Protein AF-A0A7W0FMR7-F1 (afdb_monomer)

Solvent-accessible surface area (backbone atoms only — not comparable to full-atom values): 3964 Å² total; per-residue (Å²): 128,82,74,63,73,50,51,65,56,48,54,51,48,34,62,76,69,63,65,56,57,84,96,33,73,70,36,52,50,54,50,49,52,51,51,47,53,66,52,59,51,31,34,55,82,72,64,45,94,86,48,76,52,51,50,65,48,40,71,68,48,59,85,79,108

Foldseek 3Di:
DPPPVVVVVVLVVCLVVVPDDPPDPSNVVSVVVVVCVVQQPACVVVVNPPDHDRGVVCVVCVVVD

Sequence (65 aa):
MKRVATLPARVLWNAFFWTYERASWQYDIMVLAILAFVWLTPPDWLRDPTASGMGPLGWLLDPLR

pLDDT: mean 87.03, std 10.87, range [52.94, 97.38]

Radius of gyration: 17.5 Å; Cα contacts (8 Å, |Δi|>4): 34; chains: 1; bounding box: 51×25×39 Å

Secondary structure (DSSP, 8-state):
-TTSTHHHHHHHHHHHTT-SPTTSHHHHHHHHHHHHHHHHS-HHHHT-SS--SSTHHHHHHGGG-

Mean predicted aligned error: 6.95 Å

Structure (mmCIF, N/CA/C/O backbone):
data_AF-A0A7W0FMR7-F1
#
_entry.id   AF-A0A7W0FMR7-F1
#
loop_
_atom_site.group_PDB
_atom_site.id
_atom_site.type_symbol
_atom_site.label_atom_id
_atom_site.label_alt_id
_atom_site.label_comp_id
_atom_site.label_asym_id
_atom_site.label_entity_id
_atom_site.label_seq_id
_atom_site.pdbx_PDB_ins_code
_atom_site.Cartn_x
_atom_site.Cartn_y
_atom_site.Cartn_z
_atom_site.occupancy
_atom_site.B_iso_or_equiv
_atom_site.auth_seq_id
_atom_site.auth_comp_id
_atom_site.auth_asym_id
_atom_site.auth_atom_id
_atom_site.pdbx_PDB_model_num
ATOM 1 N N . MET A 1 1 ? -33.257 0.200 9.009 1.00 52.94 1 MET A N 1
ATOM 2 C CA . MET A 1 1 ? -32.660 0.545 7.695 1.00 52.94 1 MET A CA 1
ATOM 3 C C . MET A 1 1 ? -31.551 1.616 7.741 1.00 52.94 1 MET A C 1
ATOM 5 O O . MET A 1 1 ? -30.728 1.623 6.843 1.00 52.94 1 MET A O 1
ATOM 9 N N . LYS A 1 2 ? -31.423 2.468 8.779 1.00 53.47 2 LYS A N 1
ATOM 10 C CA . LYS A 1 2 ? -30.395 3.543 8.835 1.00 53.47 2 LYS A CA 1
ATOM 11 C C . LYS A 1 2 ? -28.955 3.120 9.218 1.00 53.47 2 LYS A C 1
ATOM 13 O O . LYS A 1 2 ? -28.049 3.931 9.106 1.00 53.47 2 LYS A O 1
ATOM 18 N N . ARG A 1 3 ? -28.721 1.877 9.667 1.00 60.44 3 ARG A N 1
ATOM 19 C CA . ARG A 1 3 ? -27.402 1.410 10.168 1.00 60.44 3 ARG A CA 1
ATOM 20 C C . ARG A 1 3 ? -26.455 0.854 9.095 1.00 60.44 3 ARG A C 1
ATOM 22 O O . ARG A 1 3 ? -25.284 0.644 9.374 1.00 60.44 3 ARG A O 1
ATOM 29 N N . VAL A 1 4 ? -26.953 0.577 7.891 1.00 57.50 4 VAL A N 1
ATOM 30 C CA . VAL A 1 4 ? -26.153 -0.098 6.851 1.00 57.50 4 VAL A CA 1
ATOM 31 C C . VAL A 1 4 ? -25.380 0.916 6.006 1.00 57.50 4 VAL A C 1
ATOM 33 O O . VAL A 1 4 ? -24.210 0.698 5.714 1.00 57.50 4 VAL A O 1
ATOM 36 N N . ALA A 1 5 ? -25.976 2.081 5.728 1.00 58.47 5 ALA A N 1
ATOM 37 C CA . ALA A 1 5 ? -25.318 3.174 5.005 1.00 58.47 5 ALA A CA 1
ATOM 38 C C . ALA A 1 5 ? -24.088 3.750 5.741 1.00 58.47 5 ALA A C 1
ATOM 40 O O . ALA A 1 5 ? -23.228 4.363 5.118 1.00 58.47 5 ALA A O 1
ATOM 41 N N . THR A 1 6 ? -23.961 3.524 7.053 1.00 71.88 6 THR A N 1
ATOM 42 C CA . THR A 1 6 ? -22.809 3.988 7.840 1.00 71.88 6 THR A CA 1
ATOM 43 C C . THR A 1 6 ? -21.577 3.094 7.721 1.00 71.88 6 THR A C 1
ATOM 45 O O . THR A 1 6 ? -20.483 3.553 8.026 1.00 71.88 6 THR A O 1
ATOM 48 N N . LEU A 1 7 ? -21.715 1.832 7.301 1.00 81.94 7 LEU A N 1
ATOM 49 C CA . LEU A 1 7 ? -20.586 0.896 7.252 1.00 81.94 7 LEU A CA 1
ATOM 50 C C . LEU A 1 7 ? -19.546 1.252 6.177 1.00 81.94 7 LEU A C 1
ATOM 52 O O . LEU A 1 7 ? -18.384 1.409 6.551 1.00 81.94 7 LEU A O 1
ATOM 56 N N . PRO A 1 8 ? -19.906 1.448 4.890 1.00 87.62 8 PRO A N 1
ATOM 57 C CA . PRO A 1 8 ? -18.915 1.812 3.877 1.00 87.62 8 PRO A CA 1
ATOM 58 C C . PRO A 1 8 ? -18.292 3.181 4.168 1.00 87.62 8 PRO A C 1
ATOM 60 O O . PRO A 1 8 ? -17.078 3.330 4.079 1.00 87.62 8 PRO A O 1
ATOM 63 N N . ALA A 1 9 ? -19.092 4.152 4.620 1.00 90.00 9 ALA A N 1
ATOM 64 C CA . ALA A 1 9 ? -18.592 5.464 5.026 1.00 90.00 9 ALA A CA 1
ATOM 65 C C . ALA A 1 9 ? -17.571 5.367 6.173 1.00 90.00 9 ALA A C 1
ATOM 67 O O . ALA A 1 9 ? -16.540 6.030 6.140 1.00 90.00 9 ALA A O 1
ATOM 68 N N . ARG A 1 10 ? -17.815 4.499 7.162 1.00 89.25 10 ARG A N 1
ATOM 69 C CA . ARG A 1 10 ? -16.885 4.267 8.273 1.00 89.25 10 ARG A CA 1
ATOM 70 C C . ARG A 1 10 ? -15.608 3.559 7.826 1.00 89.25 10 ARG A C 1
ATOM 72 O O . ARG A 1 10 ? -14.541 3.908 8.312 1.00 89.25 10 ARG A O 1
ATOM 79 N N . VAL A 1 11 ? -15.700 2.603 6.902 1.00 91.88 11 VAL A N 1
ATOM 80 C CA . VAL A 1 11 ? -14.518 1.934 6.333 1.00 91.88 11 VAL A CA 1
ATOM 81 C C . VAL A 1 11 ? -13.642 2.936 5.588 1.00 91.88 11 VAL A C 1
ATOM 83 O O . VAL A 1 11 ? -12.440 2.979 5.838 1.00 91.88 11 VAL A O 1
ATOM 86 N N . LEU A 1 12 ? -14.243 3.770 4.733 1.00 92.31 12 LEU A N 1
ATOM 87 C CA . LEU A 1 12 ? -13.534 4.826 4.007 1.00 92.31 12 LEU A CA 1
ATOM 88 C C . LEU A 1 12 ? -12.909 5.843 4.963 1.00 92.31 12 LEU A C 1
ATOM 90 O O . LEU A 1 12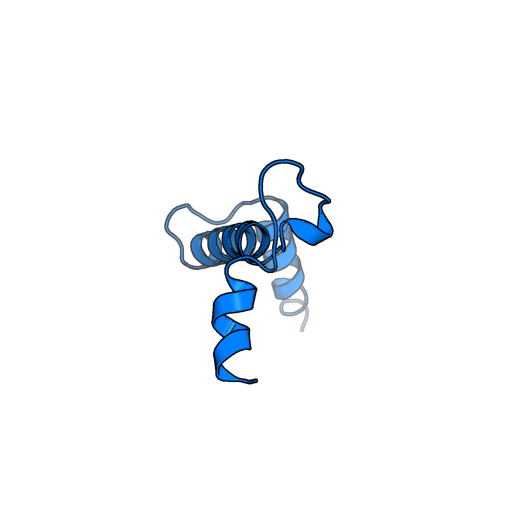 ? -11.750 6.2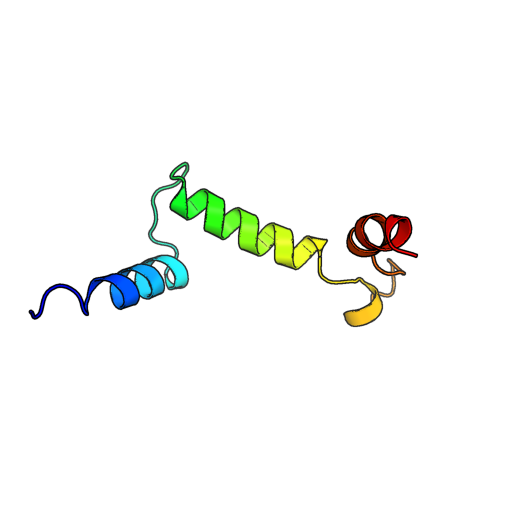00 4.791 1.00 92.31 12 LEU A O 1
ATOM 94 N N . TRP A 1 13 ? -13.645 6.263 5.994 1.00 93.94 13 TRP A N 1
ATOM 95 C CA . TRP A 1 13 ? -13.131 7.170 7.018 1.00 93.94 13 TRP A CA 1
ATOM 96 C C . TRP A 1 13 ? -11.916 6.580 7.737 1.00 93.94 13 TRP A C 1
ATOM 98 O O . 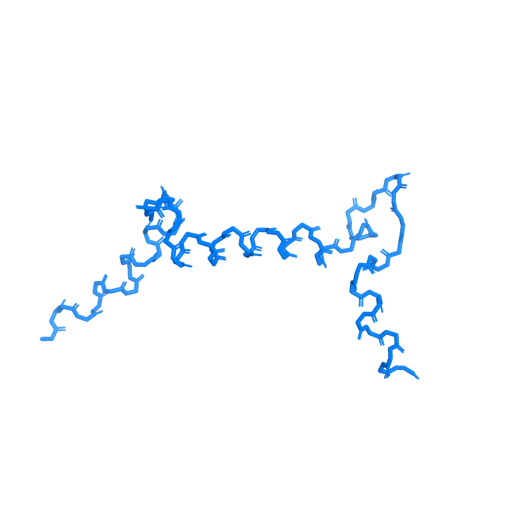TRP A 1 13 ? -10.867 7.214 7.805 1.00 93.94 13 TRP A O 1
ATOM 108 N N . ASN A 1 14 ? -12.031 5.344 8.224 1.00 93.38 14 ASN A N 1
ATOM 109 C CA . ASN A 1 14 ? -10.948 4.679 8.939 1.00 93.38 14 ASN A CA 1
ATOM 110 C C . ASN A 1 14 ? -9.714 4.458 8.054 1.00 93.38 14 ASN A C 1
ATOM 112 O O . ASN A 1 14 ? -8.591 4.558 8.543 1.00 93.38 14 ASN A O 1
ATOM 116 N N . ALA A 1 15 ? -9.914 4.161 6.766 1.00 93.81 15 ALA A N 1
ATOM 117 C CA . ALA A 1 15 ? -8.822 4.004 5.813 1.00 93.81 15 ALA A CA 1
ATOM 118 C C . ALA A 1 15 ? -8.139 5.347 5.509 1.00 93.81 15 ALA A C 1
ATOM 120 O O . ALA A 1 15 ? -6.917 5.439 5.558 1.00 93.81 15 ALA A O 1
ATOM 121 N N . PHE A 1 16 ? -8.921 6.401 5.260 1.00 94.69 16 PHE A N 1
ATOM 122 C CA . PHE A 1 16 ? -8.402 7.731 4.939 1.00 94.69 16 PHE A CA 1
ATOM 123 C C . PHE A 1 16 ? -7.648 8.368 6.114 1.00 94.69 16 PHE A C 1
ATOM 125 O O . PHE A 1 16 ? -6.574 8.928 5.927 1.00 94.69 16 PHE A O 1
ATOM 132 N N . PHE A 1 17 ? -8.183 8.248 7.334 1.00 95.94 17 PHE A N 1
ATOM 133 C CA . PHE A 1 17 ? -7.556 8.776 8.552 1.00 95.94 17 PHE A CA 1
ATOM 134 C C . PHE A 1 17 ? -6.618 7.784 9.250 1.00 95.94 17 PHE A C 1
ATOM 136 O O . PHE A 1 17 ? -6.117 8.084 10.331 1.00 95.94 17 PHE A O 1
ATOM 143 N N . TRP A 1 18 ? -6.372 6.615 8.651 1.00 95.44 18 TRP A N 1
ATOM 144 C CA . TRP A 1 18 ? -5.442 5.606 9.164 1.00 95.44 18 TRP A CA 1
ATOM 145 C C . TRP A 1 18 ? -5.714 5.184 10.620 1.00 95.44 18 TRP A C 1
ATOM 147 O O . TRP A 1 18 ? -4.816 5.114 11.457 1.00 95.44 18 TRP A O 1
ATOM 157 N N . THR A 1 19 ? -6.979 4.921 10.953 1.00 96.25 19 THR A N 1
ATOM 158 C CA . THR A 1 19 ? -7.407 4.701 12.348 1.00 96.25 19 THR A CA 1
ATOM 159 C C . THR A 1 19 ? -7.568 3.231 12.729 1.00 96.25 19 THR A C 1
ATOM 161 O O . THR A 1 19 ? -8.029 2.939 13.833 1.00 96.25 19 THR A O 1
ATOM 164 N N . TYR A 1 20 ? -7.263 2.294 11.827 1.00 96.19 20 TYR A N 1
ATOM 165 C CA . TYR A 1 20 ? -7.224 0.875 12.184 1.00 96.19 20 TYR A CA 1
ATOM 166 C C . TYR A 1 20 ? -6.051 0.595 13.127 1.00 96.19 20 TYR A C 1
ATOM 168 O O . TYR A 1 20 ? -4.989 1.209 13.026 1.00 96.19 20 TYR A O 1
ATOM 176 N N . GLU A 1 21 ? -6.253 -0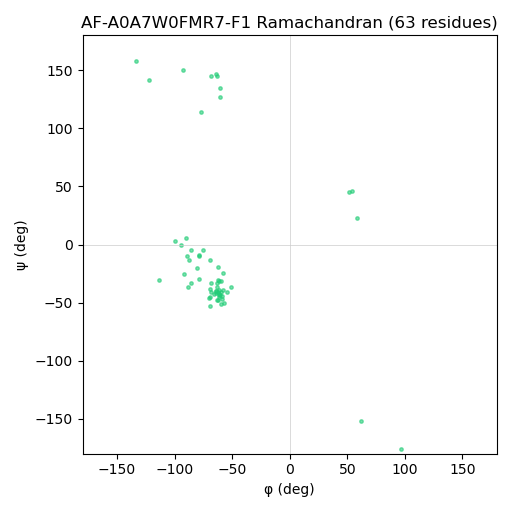.335 14.056 1.00 96.81 21 GLU A N 1
ATOM 177 C CA . GLU A 1 21 ? -5.223 -0.741 15.008 1.00 96.81 21 GLU A CA 1
ATOM 178 C C . GLU A 1 21 ? -4.027 -1.375 14.282 1.00 96.81 21 GLU A C 1
ATOM 180 O O . GLU A 1 21 ? -4.190 -2.066 13.273 1.00 96.81 21 GLU A O 1
ATOM 185 N N . ARG A 1 22 ? -2.814 -1.150 14.793 1.00 94.50 22 ARG A N 1
ATOM 186 C CA . ARG A 1 22 ? -1.603 -1.790 14.260 1.00 94.50 22 ARG A CA 1
ATOM 187 C C . ARG A 1 22 ? -1.682 -3.306 14.455 1.00 94.50 22 ARG A C 1
ATOM 189 O O . ARG A 1 22 ? -2.223 -3.760 15.455 1.00 94.50 22 ARG A O 1
ATOM 196 N N . ALA A 1 23 ? -1.113 -4.068 13.520 1.00 94.44 23 ALA A N 1
ATOM 197 C CA . ALA A 1 23 ? -1.185 -5.536 13.496 1.00 94.44 23 ALA A CA 1
ATOM 198 C C . ALA A 1 23 ? -2.624 -6.100 13.439 1.00 94.44 23 ALA A C 1
ATOM 200 O O . ALA A 1 23 ? -2.872 -7.243 13.821 1.00 94.44 23 ALA A O 1
ATOM 201 N N . SER A 1 24 ? -3.576 -5.295 12.953 1.00 97.00 24 SER A N 1
ATOM 202 C CA . SER A 1 24 ? -4.887 -5.775 12.520 1.00 97.00 24 SER A CA 1
ATOM 203 C C . SER A 1 24 ? -4.868 -6.078 11.025 1.00 97.00 24 SER A C 1
ATOM 205 O O . SER A 1 24 ? -4.191 -5.405 10.249 1.00 97.00 24 SER A O 1
ATOM 207 N N . TRP A 1 25 ? -5.689 -7.032 10.591 1.00 97.38 25 TRP A N 1
ATOM 208 C CA . TRP A 1 25 ? -5.725 -7.425 9.183 1.00 97.38 25 TRP A CA 1
ATOM 209 C C . TRP A 1 25 ? -6.158 -6.279 8.248 1.00 97.38 25 TRP A C 1
ATOM 211 O O . TRP A 1 25 ? -5.714 -6.220 7.105 1.00 97.38 25 TRP A O 1
ATOM 221 N N . GLN A 1 26 ? -6.999 -5.340 8.705 1.00 96.12 26 GLN A N 1
ATOM 222 C CA . GLN A 1 26 ? -7.391 -4.168 7.909 1.00 96.12 26 GLN A CA 1
ATOM 223 C C . GLN A 1 26 ? -6.215 -3.212 7.704 1.00 96.12 26 GLN A C 1
ATOM 225 O O . GLN A 1 26 ? -6.028 -2.687 6.606 1.00 96.12 26 GLN A O 1
ATOM 230 N N . TYR A 1 27 ? -5.423 -3.004 8.757 1.00 96.62 27 TYR A N 1
ATOM 231 C CA . TYR A 1 27 ? -4.189 -2.234 8.683 1.00 96.62 27 TYR A CA 1
ATOM 232 C C . TYR A 1 27 ? -3.203 -2.899 7.719 1.00 96.62 27 TYR A C 1
ATOM 234 O O . TYR A 1 27 ? -2.649 -2.231 6.847 1.00 96.62 27 TYR A O 1
ATOM 242 N N . ASP A 1 28 ? -3.040 -4.219 7.820 1.00 96.94 28 ASP A N 1
ATOM 243 C CA . ASP A 1 28 ? -2.139 -4.978 6.952 1.00 96.94 28 ASP A CA 1
ATOM 244 C C . ASP A 1 28 ? -2.559 -4.881 5.478 1.00 96.94 28 ASP A C 1
ATOM 246 O O . ASP A 1 28 ? -1.708 -4.686 4.613 1.00 96.94 28 ASP A O 1
ATOM 250 N N . ILE A 1 29 ? -3.864 -4.909 5.177 1.00 97.19 29 ILE A N 1
ATOM 251 C CA . ILE A 1 29 ? -4.375 -4.664 3.817 1.00 97.19 29 ILE A CA 1
ATOM 252 C C . ILE A 1 29 ? -4.010 -3.264 3.321 1.00 97.19 29 ILE A C 1
ATOM 254 O O . ILE A 1 29 ? -3.605 -3.112 2.170 1.00 97.19 29 ILE A O 1
ATOM 258 N N . MET A 1 30 ? -4.142 -2.234 4.159 1.00 96.94 30 MET A N 1
ATOM 259 C CA . MET A 1 30 ? -3.781 -0.868 3.768 1.00 96.94 30 MET A CA 1
ATOM 260 C C . MET A 1 30 ? -2.282 -0.735 3.483 1.00 96.94 30 MET A C 1
ATOM 262 O O . MET A 1 30 ? -1.900 -0.098 2.503 1.00 96.94 30 MET A O 1
ATOM 266 N N . VAL A 1 31 ? -1.430 -1.375 4.290 1.00 96.75 31 VAL A N 1
ATOM 267 C CA . VAL A 1 31 ? 0.018 -1.439 4.038 1.00 96.75 31 VAL A CA 1
ATOM 268 C C . VAL A 1 31 ? 0.310 -2.185 2.740 1.00 96.75 31 VAL A C 1
ATOM 270 O O . VAL A 1 31 ? 1.051 -1.676 1.901 1.00 96.75 31 VAL A O 1
ATOM 273 N N . LEU A 1 32 ? -0.301 -3.355 2.539 1.00 97.06 32 LEU A N 1
ATOM 274 C CA . LEU A 1 32 ? -0.156 -4.137 1.312 1.00 97.06 32 LEU A CA 1
ATOM 275 C C . LEU A 1 32 ? -0.575 -3.339 0.077 1.00 97.06 32 LEU A C 1
ATOM 277 O O . LEU A 1 32 ? 0.111 -3.415 -0.935 1.00 97.06 32 LEU A O 1
ATOM 281 N N . ALA A 1 33 ? -1.640 -2.537 0.154 1.00 95.81 33 ALA A N 1
ATOM 282 C CA . ALA A 1 33 ? -2.069 -1.680 -0.949 1.00 95.81 33 ALA A CA 1
ATOM 283 C C . ALA A 1 33 ? -1.006 -0.630 -1.317 1.00 95.81 33 ALA A C 1
ATOM 285 O O . ALA A 1 33 ? -0.755 -0.397 -2.499 1.00 95.81 33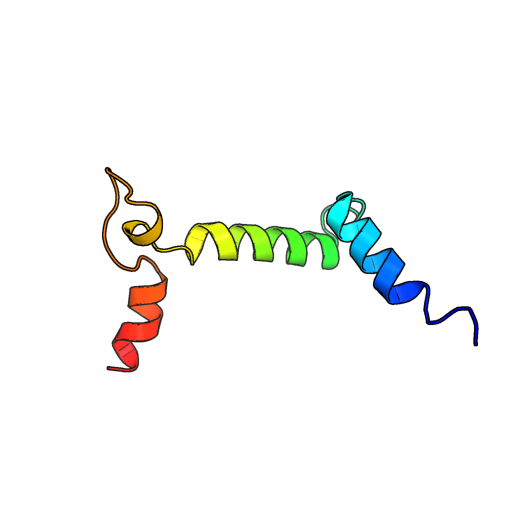 ALA A O 1
ATOM 286 N N . ILE A 1 34 ? -0.343 -0.029 -0.324 1.00 95.62 34 ILE A N 1
ATOM 287 C CA . ILE A 1 34 ? 0.746 0.931 -0.560 1.00 95.62 34 ILE A CA 1
ATOM 288 C C . ILE A 1 34 ? 1.980 0.231 -1.125 1.00 95.62 34 ILE A C 1
ATOM 290 O O . ILE A 1 34 ? 2.569 0.717 -2.087 1.00 95.62 34 ILE A O 1
ATOM 294 N N . LEU A 1 35 ? 2.369 -0.917 -0.566 1.00 95.44 35 LEU A N 1
ATOM 295 C CA . LEU A 1 35 ? 3.497 -1.694 -1.084 1.00 95.44 35 LEU A CA 1
ATOM 296 C C . LEU A 1 35 ? 3.240 -2.145 -2.522 1.00 95.44 35 LEU A C 1
ATOM 298 O O . LEU A 1 35 ? 4.118 -1.998 -3.367 1.00 95.44 35 LEU A O 1
ATOM 302 N N . ALA A 1 36 ? 2.026 -2.611 -2.818 1.00 94.19 36 ALA A N 1
ATOM 303 C CA . ALA A 1 36 ? 1.604 -2.947 -4.168 1.00 94.19 36 ALA A CA 1
ATOM 304 C C . ALA A 1 36 ? 1.700 -1.731 -5.094 1.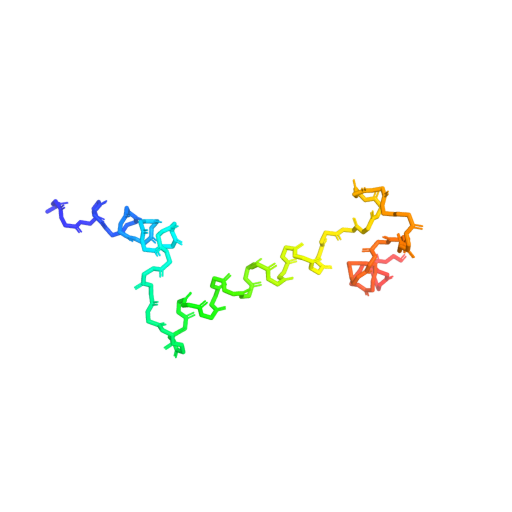00 94.19 36 ALA A C 1
ATOM 306 O O . ALA A 1 36 ? 2.244 -1.854 -6.182 1.00 94.19 36 ALA A O 1
ATOM 307 N N . PHE A 1 37 ? 1.253 -0.547 -4.667 1.00 92.56 37 PHE A N 1
ATOM 308 C CA . PHE A 1 37 ? 1.417 0.674 -5.458 1.00 92.56 37 PHE A CA 1
ATOM 309 C C . PHE A 1 37 ? 2.894 0.984 -5.747 1.00 92.56 37 PHE A C 1
ATOM 311 O O . PHE A 1 37 ? 3.249 1.225 -6.897 1.00 92.56 37 PHE A O 1
ATOM 318 N N . VAL A 1 38 ? 3.767 0.925 -4.738 1.00 90.12 38 VAL A N 1
ATOM 319 C CA . VAL A 1 38 ? 5.205 1.203 -4.904 1.00 90.12 38 VAL A CA 1
ATOM 320 C C . VAL A 1 38 ? 5.878 0.182 -5.825 1.00 90.12 38 VAL A C 1
ATOM 322 O O . VAL A 1 38 ? 6.693 0.558 -6.657 1.00 90.12 38 VAL A O 1
ATOM 325 N N . TRP A 1 39 ? 5.548 -1.102 -5.686 1.00 88.00 39 TRP A N 1
ATOM 326 C CA . TRP A 1 39 ? 6.232 -2.185 -6.399 1.00 88.00 39 TRP A CA 1
ATOM 327 C C . TRP A 1 39 ? 5.671 -2.436 -7.795 1.00 88.00 39 TRP A C 1
ATOM 329 O O . TRP A 1 39 ? 6.410 -2.839 -8.688 1.00 88.00 39 TRP A O 1
ATOM 339 N N . LEU A 1 40 ? 4.366 -2.240 -7.986 1.00 89.31 40 LEU A N 1
ATOM 340 C CA . LEU A 1 40 ? 3.706 -2.472 -9.267 1.00 89.31 40 LEU A CA 1
ATOM 341 C C . LEU A 1 40 ? 3.707 -1.234 -10.158 1.00 89.31 40 LEU A C 1
ATOM 343 O O . LEU A 1 40 ? 3.341 -1.361 -11.316 1.00 89.31 40 LEU A O 1
ATOM 347 N N . THR A 1 41 ? 4.098 -0.054 -9.675 1.00 90.94 41 THR A N 1
ATOM 348 C CA . THR A 1 41 ? 4.275 1.106 -10.557 1.00 90.94 41 THR A CA 1
ATOM 349 C C . THR A 1 41 ? 5.598 0.960 -11.315 1.00 90.94 41 THR A C 1
ATOM 351 O O . THR A 1 41 ? 6.653 1.010 -10.680 1.00 90.94 41 THR A O 1
ATOM 354 N N . PRO A 1 42 ? 5.589 0.786 -12.653 1.00 89.56 42 PRO A N 1
ATOM 355 C CA . PRO A 1 42 ? 6.815 0.671 -13.431 1.00 89.56 42 PRO A CA 1
ATOM 356 C C . PRO A 1 42 ? 7.675 1.937 -13.313 1.00 89.56 42 PRO A C 1
ATOM 358 O O . PRO A 1 42 ? 7.145 3.040 -13.494 1.00 89.56 42 PRO A O 1
ATOM 361 N N . PRO A 1 43 ? 8.996 1.804 -13.094 1.00 88.12 43 PRO A N 1
ATOM 362 C CA . PRO A 1 43 ? 9.933 2.930 -13.111 1.00 88.12 43 PRO A CA 1
ATOM 363 C C . PRO A 1 43 ? 9.815 3.793 -14.374 1.00 88.12 43 PRO A C 1
ATOM 365 O O . PRO A 1 43 ? 9.858 5.024 -14.310 1.00 88.12 43 PRO A O 1
ATOM 368 N N . ASP A 1 44 ? 9.555 3.153 -15.517 1.00 86.81 44 ASP A N 1
ATOM 369 C CA . ASP A 1 44 ? 9.390 3.828 -16.804 1.00 86.81 44 ASP A CA 1
ATOM 370 C C . ASP A 1 44 ? 8.214 4.822 -16.815 1.00 86.81 44 ASP A C 1
ATOM 372 O O . ASP A 1 44 ? 8.281 5.854 -17.484 1.00 86.81 44 ASP A O 1
ATOM 376 N N . TRP A 1 45 ? 7.143 4.565 -16.049 1.00 89.69 45 TRP A N 1
ATOM 377 C CA . TRP A 1 45 ? 6.007 5.493 -15.945 1.00 89.69 45 TRP A CA 1
ATOM 378 C C . TRP A 1 45 ? 6.392 6.782 -15.223 1.00 89.69 45 TRP A C 1
ATOM 380 O O . TRP A 1 45 ? 5.888 7.857 -15.552 1.00 89.69 45 TRP A O 1
ATOM 390 N N . LEU A 1 46 ? 7.301 6.674 -14.255 1.00 88.12 46 LEU A N 1
ATOM 391 C CA . LEU A 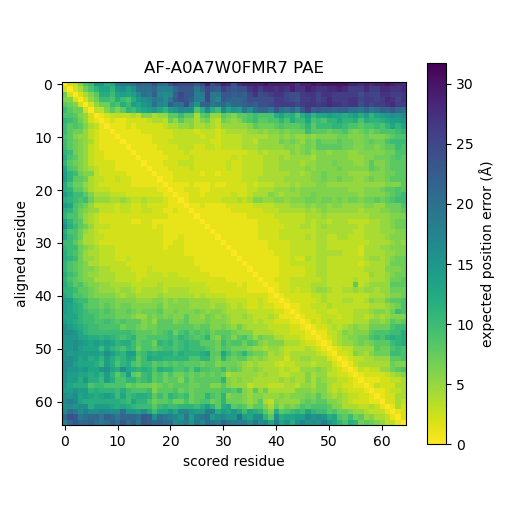1 46 ? 7.805 7.793 -13.466 1.00 88.12 46 LEU A CA 1
ATOM 392 C C . LEU A 1 46 ? 8.978 8.508 -14.148 1.00 88.12 46 LEU A C 1
ATOM 394 O O . LEU A 1 46 ? 9.419 9.543 -13.650 1.00 88.12 46 LEU A O 1
ATOM 398 N N . ARG A 1 47 ? 9.450 7.995 -15.297 1.00 88.19 47 ARG A N 1
ATOM 399 C CA . ARG A 1 47 ? 10.685 8.440 -15.964 1.00 88.19 47 ARG A CA 1
ATOM 400 C C . ARG A 1 47 ? 11.860 8.447 -14.989 1.00 88.19 47 ARG A C 1
ATOM 402 O O . ARG A 1 47 ? 12.608 9.423 -14.909 1.00 88.19 47 ARG A O 1
ATOM 409 N N . ASP A 1 48 ? 11.968 7.372 -14.217 1.00 86.50 48 ASP A N 1
ATOM 410 C CA . ASP A 1 48 ? 13.025 7.215 -13.231 1.00 86.50 48 ASP A CA 1
ATOM 411 C C . ASP A 1 48 ? 14.409 7.244 -13.927 1.00 86.50 48 ASP A C 1
ATOM 413 O O . ASP A 1 48 ? 14.622 6.525 -14.905 1.00 86.50 48 ASP A O 1
ATOM 417 N N . PRO A 1 49 ? 15.355 8.098 -13.486 1.00 88.25 49 PRO A N 1
ATOM 418 C CA . PRO A 1 49 ? 16.685 8.195 -14.092 1.00 88.25 49 PRO A CA 1
ATOM 419 C C . P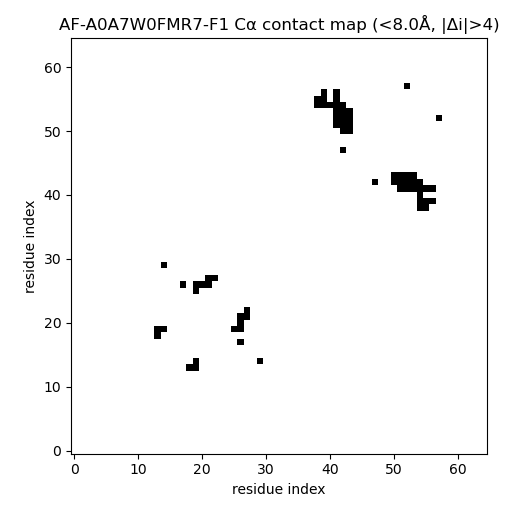RO A 1 49 ? 17.645 7.075 -13.654 1.00 88.25 49 PRO A C 1
ATOM 421 O O . PRO A 1 49 ? 18.749 6.977 -14.186 1.00 88.25 49 PRO A O 1
ATOM 424 N N . THR A 1 50 ? 17.265 6.268 -12.662 1.00 86.56 50 THR A N 1
ATOM 425 C CA . THR A 1 50 ? 18.109 5.253 -12.016 1.00 86.56 50 THR A CA 1
ATOM 426 C C . THR A 1 50 ? 17.645 3.821 -12.259 1.00 86.56 50 THR A C 1
ATOM 428 O O . THR A 1 50 ? 18.483 2.923 -12.329 1.00 86.56 50 THR A O 1
ATOM 431 N N . ALA A 1 51 ? 16.342 3.599 -12.424 1.00 81.75 51 ALA A N 1
ATOM 432 C CA . ALA A 1 51 ? 15.752 2.294 -12.696 1.00 81.75 51 ALA A CA 1
ATOM 433 C C . ALA A 1 51 ? 14.957 2.320 -14.007 1.00 81.75 51 ALA A C 1
ATOM 435 O O . ALA A 1 51 ? 14.276 3.295 -14.305 1.00 81.75 51 ALA A O 1
ATOM 436 N N . SER A 1 52 ? 15.026 1.242 -14.786 1.00 82.81 52 SER A N 1
ATOM 437 C CA . SER A 1 52 ? 14.339 1.126 -16.077 1.00 82.81 52 SER A CA 1
ATOM 438 C C . SER A 1 52 ? 13.619 -0.213 -16.225 1.00 82.81 52 SER A C 1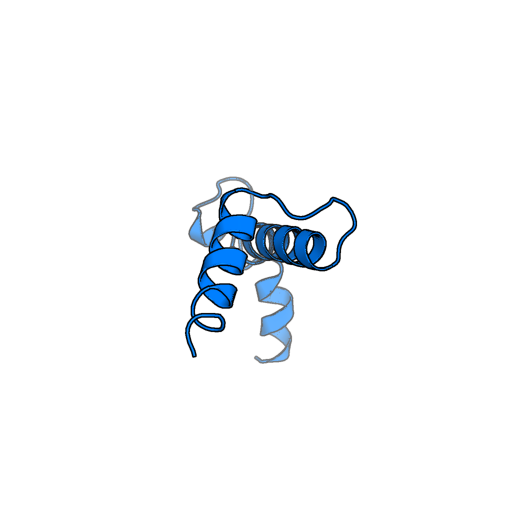
ATOM 440 O O . SER A 1 52 ? 13.949 -1.198 -15.558 1.00 82.81 52 SER A O 1
ATOM 442 N N . GLY A 1 53 ? 12.621 -0.246 -17.106 1.00 84.19 53 GLY A N 1
ATOM 443 C CA . GLY A 1 53 ? 11.816 -1.420 -17.421 1.00 84.19 53 GLY A CA 1
ATOM 444 C C . GLY A 1 53 ? 10.484 -1.492 -16.668 1.00 84.19 53 GLY A C 1
ATOM 445 O O . GLY A 1 53 ? 10.104 -0.617 -15.890 1.00 84.19 53 GLY A O 1
ATOM 446 N N . MET A 1 54 ? 9.769 -2.601 -16.880 1.00 84.69 54 MET A N 1
ATOM 447 C CA . MET A 1 54 ? 8.427 -2.837 -16.325 1.00 84.69 54 MET A CA 1
ATOM 448 C C . MET A 1 54 ? 8.435 -3.193 -14.820 1.00 84.69 54 MET A C 1
ATOM 450 O O . MET A 1 54 ? 7.378 -3.351 -14.211 1.00 84.69 54 MET A O 1
ATOM 454 N N . GLY A 1 55 ? 9.613 -3.350 -14.205 1.00 84.31 55 GLY A N 1
ATOM 455 C CA . GLY A 1 55 ? 9.750 -3.786 -12.812 1.00 84.31 55 GLY A CA 1
ATOM 456 C C . GLY A 1 55 ? 9.188 -5.200 -12.562 1.00 84.31 55 GLY A C 1
ATOM 457 O O . GLY A 1 55 ? 9.146 -6.016 -13.487 1.00 84.31 55 GLY A O 1
ATOM 458 N N . PRO A 1 56 ? 8.718 -5.506 -11.334 1.00 84.56 56 PRO A N 1
ATOM 459 C CA . PRO A 1 56 ? 8.116 -6.799 -10.983 1.00 84.56 56 PRO A CA 1
ATOM 460 C C . PRO A 1 56 ? 6.897 -7.191 -11.831 1.00 84.56 56 PRO A C 1
ATOM 462 O O . PRO A 1 56 ? 6.609 -8.378 -11.977 1.00 84.56 56 PRO A O 1
ATOM 465 N N . LEU A 1 57 ? 6.191 -6.215 -12.419 1.00 82.88 57 LEU A N 1
ATOM 466 C CA . LEU A 1 57 ? 5.117 -6.493 -13.376 1.00 82.88 57 LEU A CA 1
ATOM 467 C C . LEU A 1 57 ? 5.633 -7.190 -14.637 1.00 82.88 57 LEU A C 1
ATOM 469 O O . LEU A 1 57 ? 4.921 -8.023 -15.185 1.00 82.88 57 LEU A O 1
ATOM 473 N N . GLY A 1 58 ? 6.861 -6.894 -15.075 1.00 82.62 58 GLY A N 1
ATOM 474 C CA . GLY A 1 58 ? 7.494 -7.599 -16.191 1.00 82.62 58 GLY A CA 1
ATOM 475 C C . GLY A 1 58 ? 7.565 -9.101 -15.929 1.00 82.62 58 GLY A C 1
ATOM 476 O O . GLY A 1 58 ? 7.029 -9.878 -16.708 1.00 82.62 58 GLY A O 1
ATOM 477 N N . TRP A 1 59 ? 8.073 -9.504 -14.760 1.00 82.62 59 TRP A N 1
ATOM 478 C CA . TRP A 1 59 ? 8.187 -10.920 -14.381 1.00 82.62 59 TRP A CA 1
ATOM 479 C C . TRP A 1 59 ? 6.850 -11.665 -14.350 1.00 82.62 59 TRP A C 1
ATOM 481 O O . TRP A 1 59 ? 6.812 -12.868 -14.587 1.00 82.62 59 TRP A O 1
ATOM 491 N N . LEU A 1 60 ? 5.757 -10.969 -14.028 1.00 81.88 60 LEU A N 1
ATOM 492 C CA . LEU A 1 60 ? 4.415 -11.553 -14.026 1.00 81.88 60 LEU A CA 1
ATOM 493 C C . LEU A 1 60 ? 3.817 -11.676 -15.432 1.00 81.88 60 LEU A C 1
ATOM 495 O O . LEU A 1 60 ? 2.999 -12.564 -15.662 1.00 81.88 60 LEU A O 1
ATOM 499 N N . LEU A 1 61 ? 4.190 -10.786 -16.353 1.00 83.44 61 LEU A N 1
ATOM 500 C CA . LEU A 1 61 ? 3.660 -10.742 -17.718 1.00 83.44 61 LEU A CA 1
ATOM 501 C C . LEU A 1 61 ? 4.503 -11.554 -18.710 1.00 83.44 61 LEU A C 1
ATOM 503 O O . LEU A 1 61 ? 3.956 -12.033 -19.700 1.00 83.44 61 LEU A O 1
ATOM 507 N N . ASP A 1 62 ? 5.794 -11.751 -18.439 1.00 83.81 62 ASP A N 1
ATOM 508 C CA . ASP A 1 62 ? 6.703 -12.547 -19.273 1.00 83.81 62 ASP A CA 1
ATOM 509 C C . ASP A 1 62 ? 6.203 -13.984 -19.530 1.00 83.81 62 ASP A C 1
ATOM 511 O O . ASP A 1 62 ? 6.273 -14.429 -20.672 1.00 83.81 62 ASP A O 1
ATOM 515 N N . PRO A 1 63 ? 5.630 -14.717 -18.551 1.00 85.50 63 PRO A N 1
ATOM 516 C CA . PRO A 1 63 ? 5.105 -16.065 -18.778 1.00 85.50 63 PRO A CA 1
ATOM 517 C C . PRO A 1 63 ? 3.848 -16.119 -19.659 1.00 85.50 63 PRO A C 1
ATOM 519 O O . PRO A 1 63 ? 3.438 -17.204 -20.064 1.00 85.50 63 PRO A O 1
ATOM 522 N N . LEU A 1 64 ? 3.192 -14.977 -19.900 1.00 76.31 64 LEU A N 1
ATOM 523 C CA . LEU A 1 64 ? 1.962 -14.872 -20.693 1.00 76.31 64 LEU A CA 1
ATOM 524 C C . LEU A 1 64 ? 2.230 -14.525 -22.169 1.00 76.31 64 LEU A C 1
ATOM 526 O O . LEU A 1 64 ? 1.271 -14.393 -22.933 1.00 76.31 64 LEU A O 1
ATOM 530 N N . ARG A 1 65 ? 3.497 -14.351 -22.560 1.00 66.38 65 ARG A N 1
ATOM 531 C CA . ARG A 1 65 ? 3.927 -13.940 -23.902 1.00 66.38 65 ARG A CA 1
ATOM 532 C C . ARG A 1 65 ? 4.623 -15.074 -24.646 1.00 66.38 65 ARG A C 1
ATOM 534 O O . ARG A 1 65 ? 4.413 -15.138 -25.878 1.00 66.38 65 ARG A O 1
#